Protein AF-A0A5C6NHL6-F1 (afdb_monomer)

Secondary structure (DSSP, 8-state):
-------------------------------------HHHHHHHHHHTTT-SS--STTT-S-HHHHHHHHHHHHH-EETTEESS-HHHHHHHHHHHHHHHHHHHT--

Organism: NCBI:txid433684

Mean predicted aligned error: 14.66 Å

pLDDT: mean 77.41, std 20.61, range [39.66, 96.5]

Structure (mmCIF, N/CA/C/O backbone):
data_AF-A0A5C6NHL6-F1
#
_entry.id   AF-A0A5C6NHL6-F1
#
loop_
_atom_site.group_PDB
_atom_site.id
_atom_site.type_symbol
_atom_site.label_atom_id
_atom_site.label_alt_id
_atom_site.label_comp_id
_atom_site.label_asym_id
_atom_site.label_entity_id
_atom_site.label_seq_id
_atom_site.pdbx_PDB_ins_code
_atom_site.Cartn_x
_atom_site.Cartn_y
_atom_site.Cartn_z
_atom_site.occupancy
_atom_site.B_iso_or_equiv
_atom_site.auth_seq_id
_atom_site.auth_comp_id
_atom_site.auth_asym_id
_atom_site.auth_atom_id
_atom_site.pdbx_PDB_model_num
ATOM 1 N N . MET A 1 1 ? -1.003 -40.494 -70.807 1.00 40.66 1 MET A N 1
ATOM 2 C CA . MET A 1 1 ? -2.039 -41.253 -70.075 1.00 40.66 1 MET A CA 1
ATOM 3 C C . MET A 1 1 ? -2.112 -40.619 -68.698 1.00 40.66 1 MET A C 1
ATOM 5 O O . MET A 1 1 ? -1.064 -40.493 -68.087 1.00 40.66 1 MET A O 1
ATOM 9 N N . HIS A 1 2 ? -3.167 -39.836 -68.451 1.00 44.72 2 HIS A N 1
ATOM 10 C CA . HIS A 1 2 ? -4.202 -40.148 -67.447 1.00 44.72 2 HIS A CA 1
ATOM 11 C C . HIS A 1 2 ? -3.578 -40.229 -66.033 1.00 44.72 2 HIS A C 1
ATOM 13 O O . HIS A 1 2 ? -2.683 -41.028 -65.809 1.00 44.72 2 HIS A O 1
ATOM 19 N N . SER A 1 3 ? -3.950 -39.414 -65.046 1.00 41.31 3 SER A N 1
ATOM 20 C CA . SER A 1 3 ? -5.329 -39.114 -64.660 1.00 41.31 3 SER A CA 1
ATOM 21 C C . SER A 1 3 ? -5.365 -37.965 -63.640 1.00 41.31 3 SER A C 1
ATOM 23 O O . SER A 1 3 ? -4.625 -37.999 -62.663 1.00 41.31 3 SER A O 1
ATOM 25 N N . THR A 1 4 ? -6.283 -37.011 -63.791 1.00 53.06 4 THR A N 1
ATOM 26 C CA . THR A 1 4 ? -7.154 -36.644 -62.659 1.00 53.06 4 THR A CA 1
ATOM 27 C C . THR A 1 4 ? -8.226 -37.732 -62.551 1.00 53.06 4 THR A C 1
ATOM 29 O O . THR A 1 4 ? -8.645 -38.278 -63.576 1.00 53.06 4 THR A O 1
ATOM 32 N N . PRO A 1 5 ? -8.581 -38.156 -61.332 1.00 57.50 5 PRO A N 1
ATOM 33 C CA . PRO A 1 5 ? -9.845 -37.715 -60.728 1.00 57.50 5 PRO A CA 1
ATOM 34 C C . PRO A 1 5 ? -9.646 -37.536 -59.197 1.00 57.50 5 PRO A C 1
ATOM 36 O O . PRO A 1 5 ? -8.551 -37.748 -58.696 1.00 57.50 5 PRO A O 1
ATOM 39 N N . MET A 1 6 ? -10.568 -37.115 -58.343 1.00 62.66 6 MET A N 1
ATOM 40 C CA . MET A 1 6 ? -12.009 -37.282 -58.302 1.00 62.66 6 MET A CA 1
ATOM 41 C C . MET A 1 6 ? -12.521 -36.357 -57.190 1.00 62.66 6 MET A C 1
ATOM 43 O O . MET A 1 6 ? -11.891 -36.251 -56.136 1.00 62.66 6 MET A O 1
ATOM 47 N N . ASP A 1 7 ? -13.655 -35.713 -57.426 1.00 55.81 7 ASP A N 1
ATOM 48 C CA . ASP A 1 7 ? -14.456 -35.024 -56.420 1.00 55.81 7 ASP A CA 1
ATOM 49 C C . ASP A 1 7 ? -14.802 -35.944 -55.241 1.00 55.81 7 ASP A C 1
ATOM 51 O O . ASP A 1 7 ? -14.917 -37.158 -55.409 1.00 55.81 7 ASP A O 1
ATOM 55 N N . THR A 1 8 ? -15.065 -35.375 -54.063 1.00 59.47 8 THR A N 1
ATOM 56 C CA . THR A 1 8 ? -16.346 -35.579 -53.356 1.00 59.47 8 THR A CA 1
ATOM 57 C C . THR A 1 8 ? -16.378 -34.799 -52.046 1.00 59.47 8 THR A C 1
ATOM 59 O O . THR A 1 8 ? -15.586 -34.999 -51.129 1.00 59.47 8 THR A O 1
ATOM 62 N N . HIS A 1 9 ? -17.361 -33.911 -51.955 1.00 51.97 9 HIS A N 1
ATOM 63 C CA . HIS A 1 9 ? -17.889 -33.419 -50.694 1.00 51.97 9 HIS A CA 1
ATOM 64 C C . HIS A 1 9 ? -18.585 -34.588 -49.978 1.00 51.97 9 HIS A C 1
ATOM 66 O O . HIS A 1 9 ? -19.411 -35.261 -50.593 1.00 51.97 9 HIS A O 1
ATOM 72 N N . SER A 1 10 ? -18.297 -34.817 -48.695 1.00 49.06 10 SER A N 1
ATOM 73 C CA . SER A 1 10 ? -19.188 -35.571 -47.799 1.00 49.06 10 SER A CA 1
ATOM 74 C C . SER A 1 10 ? -18.859 -35.226 -46.341 1.00 49.06 10 SER A C 1
ATOM 76 O O . SER A 1 10 ? -17.741 -35.434 -45.886 1.00 49.06 10 SER A O 1
ATOM 78 N N . THR A 1 11 ? -19.679 -34.399 -45.691 1.00 42.25 11 THR A N 1
ATOM 79 C CA . THR A 1 11 ? -20.801 -34.794 -44.812 1.00 42.25 11 THR A CA 1
ATOM 80 C C . THR A 1 11 ? -20.340 -35.303 -43.439 1.00 42.25 11 THR A C 1
ATOM 82 O O . THR A 1 11 ? -20.045 -36.474 -43.242 1.00 42.25 11 THR A O 1
ATOM 85 N N . GLN A 1 12 ? -20.284 -34.359 -42.494 1.00 49.94 12 GLN A N 1
ATOM 86 C CA . GLN A 1 12 ? -20.922 -34.390 -41.170 1.00 49.94 12 GLN A CA 1
ATOM 87 C C . GLN A 1 12 ? -21.352 -35.764 -40.608 1.00 49.94 12 GLN A C 1
ATOM 89 O O . GLN A 1 12 ? -22.299 -36.351 -41.114 1.00 49.94 12 GLN A O 1
ATOM 94 N N . SER A 1 13 ? -20.781 -36.182 -39.471 1.00 46.81 13 SER A N 1
ATOM 95 C CA . SER A 1 13 ? -21.507 -36.851 -38.367 1.00 46.81 13 SER A CA 1
ATOM 96 C C . SER A 1 13 ? -20.552 -37.049 -37.181 1.00 46.81 13 SER A C 1
ATOM 98 O O . SER A 1 13 ? -19.495 -37.649 -37.332 1.00 46.81 13 SER A O 1
ATOM 100 N N . SER A 1 14 ? -20.786 -36.370 -36.055 1.00 47.00 14 SER A N 1
ATOM 101 C CA . SER A 1 14 ? -21.253 -36.981 -34.799 1.00 47.00 14 SER A CA 1
ATOM 102 C C . SER A 1 14 ? -20.514 -38.258 -34.390 1.00 47.00 14 SER A C 1
ATOM 104 O O . SER A 1 14 ? -20.687 -39.290 -35.023 1.00 47.00 14 SER A O 1
ATOM 106 N N . LEU A 1 15 ? -19.841 -38.241 -33.239 1.00 53.22 15 LEU A N 1
ATOM 107 C CA . LEU A 1 15 ? -20.348 -38.924 -32.044 1.00 53.22 15 LEU A CA 1
ATOM 108 C C . LEU A 1 15 ? -19.350 -38.835 -30.889 1.00 53.22 15 LEU A C 1
ATOM 110 O O . LEU A 1 15 ? -18.159 -39.102 -31.012 1.00 53.22 15 LEU A O 1
ATOM 114 N N . VAL A 1 16 ? -19.929 -38.462 -29.755 1.00 50.69 16 VAL A N 1
ATOM 115 C CA . VAL A 1 16 ? -19.492 -38.754 -28.396 1.00 50.69 16 VAL A CA 1
ATOM 116 C C . VAL A 1 16 ? -18.916 -40.173 -28.267 1.00 50.69 16 VAL A C 1
ATOM 118 O O . VAL A 1 16 ? -19.527 -41.144 -28.709 1.00 50.69 16 VAL A O 1
ATOM 121 N N . GLY A 1 17 ? -17.778 -40.264 -27.583 1.00 42.97 17 GLY A N 1
ATOM 122 C CA . GLY A 1 17 ? -17.260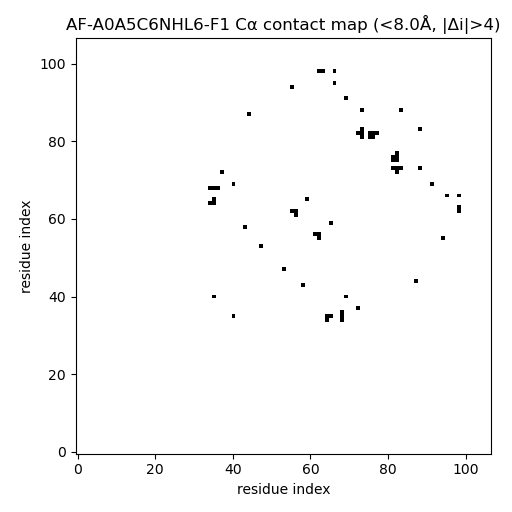 -41.453 -26.902 1.00 42.97 17 GLY A CA 1
ATOM 123 C C . GLY A 1 17 ? -16.504 -40.954 -25.662 1.00 42.97 17 GLY A C 1
ATOM 124 O O . GLY A 1 17 ? -15.426 -40.394 -25.814 1.00 42.97 17 GLY A O 1
ATOM 125 N N . THR A 1 18 ? -17.156 -40.766 -24.507 1.00 46.81 18 THR A N 1
ATOM 126 C CA . THR A 1 18 ? -17.330 -41.756 -23.413 1.00 46.81 18 THR A CA 1
ATOM 127 C C . THR A 1 18 ? -15.949 -42.209 -22.896 1.00 46.81 18 THR A C 1
ATOM 129 O O . THR A 1 18 ? -15.253 -42.913 -23.614 1.00 46.81 18 THR A O 1
ATOM 132 N N . GLN A 1 19 ? -15.460 -41.608 -21.790 1.00 44.62 19 GLN A N 1
ATOM 133 C CA . GLN A 1 19 ? -15.356 -42.228 -20.437 1.00 44.62 19 GLN A CA 1
ATOM 134 C C . GLN A 1 19 ? -14.244 -43.313 -20.390 1.00 44.62 19 GLN A C 1
ATOM 136 O O . GLN A 1 19 ? -14.183 -44.147 -21.274 1.00 44.62 19 GLN A O 1
ATOM 141 N N . GLU A 1 20 ? -13.292 -43.413 -19.461 1.00 44.03 20 GLU A N 1
ATOM 142 C CA . GLU A 1 20 ? -13.138 -42.977 -18.073 1.00 44.03 20 GLU A CA 1
ATOM 143 C C . GLU A 1 20 ? -11.639 -43.000 -17.714 1.00 44.03 20 GLU A C 1
ATOM 145 O O . GLU A 1 20 ? -10.902 -43.854 -18.201 1.00 44.03 20 GLU A O 1
ATOM 150 N N . ALA A 1 21 ? -11.203 -42.140 -16.796 1.00 39.66 21 ALA A N 1
ATOM 151 C CA . ALA A 1 21 ? -10.175 -42.505 -15.821 1.00 39.66 21 ALA A CA 1
ATOM 152 C C . ALA A 1 21 ? -10.297 -41.563 -14.624 1.00 39.66 21 ALA A C 1
ATOM 154 O O . ALA A 1 21 ? -9.768 -40.455 -14.595 1.00 39.66 21 ALA A O 1
ATOM 155 N N . SER A 1 22 ? -11.067 -42.041 -13.652 1.00 53.97 22 SER A N 1
ATOM 156 C CA . SER A 1 22 ? -11.109 -41.573 -12.277 1.00 53.97 22 SER A CA 1
ATOM 157 C C . SER A 1 22 ? -9.695 -41.434 -11.712 1.00 53.97 22 SER A C 1
ATOM 159 O O . SER A 1 22 ? -9.019 -42.430 -11.459 1.00 53.97 22 SER A O 1
ATOM 161 N N . VAL A 1 23 ? -9.295 -40.202 -11.416 1.00 47.31 23 VAL A N 1
ATOM 162 C CA . VAL A 1 23 ? -8.407 -39.939 -10.287 1.00 47.31 23 VAL A CA 1
ATOM 163 C C . VAL A 1 23 ? -9.182 -39.001 -9.381 1.00 47.31 23 VAL A C 1
ATOM 165 O O . VAL A 1 23 ? -9.363 -37.827 -9.692 1.00 47.31 23 VAL A O 1
ATOM 168 N N . HIS A 1 24 ? -9.697 -39.573 -8.293 1.00 54.22 24 HIS A N 1
ATOM 169 C CA . HIS A 1 24 ? -10.085 -38.856 -7.085 1.00 54.22 24 HIS A CA 1
ATOM 170 C C . HIS A 1 24 ? -8.872 -38.033 -6.631 1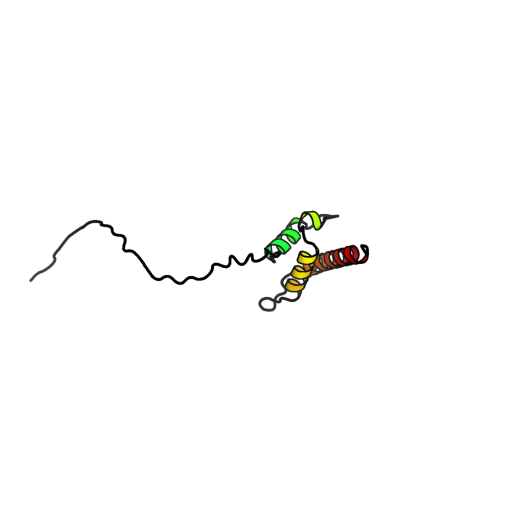.00 54.22 24 HIS A C 1
ATOM 172 O O . HIS A 1 24 ? -8.028 -38.495 -5.868 1.00 54.22 24 HIS A O 1
ATOM 178 N N . GLY A 1 25 ? -8.734 -36.829 -7.171 1.00 44.72 25 GLY A N 1
ATOM 179 C CA . GLY A 1 25 ? -8.139 -35.750 -6.420 1.00 44.72 25 GLY A CA 1
ATOM 180 C C . GLY A 1 25 ? -9.279 -35.198 -5.600 1.00 44.72 25 GLY A C 1
ATOM 181 O O . GLY A 1 25 ? -10.195 -34.617 -6.177 1.00 44.72 25 GLY A O 1
ATOM 182 N N . ASP A 1 26 ? -9.262 -35.432 -4.291 1.00 46.78 26 ASP A N 1
ATOM 183 C CA . ASP A 1 26 ? -9.917 -34.536 -3.355 1.00 46.78 26 ASP A CA 1
ATOM 184 C C . ASP A 1 26 ? -9.586 -33.110 -3.809 1.00 46.78 26 ASP A C 1
ATOM 186 O O . ASP A 1 26 ? -8.474 -32.617 -3.596 1.00 46.78 26 ASP A O 1
ATOM 190 N N . ASP A 1 27 ? -10.540 -32.455 -4.475 1.00 51.59 27 ASP A N 1
ATOM 191 C CA . ASP A 1 27 ? -10.591 -31.006 -4.548 1.00 51.59 27 ASP A CA 1
ATOM 192 C C . ASP A 1 27 ? -10.909 -30.581 -3.118 1.00 51.59 27 ASP A C 1
ATOM 194 O O . ASP A 1 27 ? -12.029 -30.226 -2.747 1.00 51.59 27 ASP A O 1
ATOM 198 N N . VAL A 1 28 ? -9.885 -30.671 -2.265 1.00 53.34 28 VAL A N 1
ATOM 199 C CA . VAL A 1 28 ? -9.727 -29.716 -1.197 1.00 53.34 28 VAL A CA 1
ATOM 200 C C . VAL A 1 28 ? -9.742 -28.407 -1.955 1.00 53.34 28 VAL A C 1
ATOM 202 O O . VAL A 1 28 ? -8.727 -27.980 -2.507 1.00 53.34 28 VAL A O 1
ATOM 205 N N . LYS A 1 29 ? -10.928 -27.801 -2.024 1.00 49.72 29 LYS A N 1
ATOM 206 C CA . LYS A 1 29 ? -11.107 -26.378 -2.201 1.00 49.72 29 LYS A CA 1
ATOM 207 C C . LYS A 1 29 ? -10.283 -25.779 -1.077 1.00 49.72 29 LYS A C 1
ATOM 209 O O . LYS A 1 29 ? -10.782 -25.546 0.022 1.00 49.72 29 LYS A O 1
ATOM 214 N N . VAL A 1 30 ? -8.979 -25.651 -1.323 1.00 44.47 30 VAL A N 1
ATOM 215 C CA . VAL A 1 30 ? -8.068 -24.898 -0.493 1.00 44.47 30 VAL A CA 1
ATOM 216 C C . VAL A 1 30 ? -8.696 -23.539 -0.595 1.00 44.47 30 VAL A C 1
ATOM 218 O O . VAL A 1 30 ? -8.627 -22.871 -1.628 1.00 44.47 30 VAL A O 1
ATOM 221 N N . GLU A 1 31 ? -9.434 -23.186 0.445 1.00 45.72 31 GLU A N 1
ATOM 222 C CA . GLU A 1 31 ? -9.820 -21.829 0.699 1.00 45.72 31 GLU A CA 1
ATOM 223 C C . GLU A 1 31 ? -8.478 -21.132 0.906 1.00 45.72 31 GLU A C 1
ATOM 225 O O . GLU A 1 31 ? -7.947 -21.040 2.011 1.00 45.72 31 GLU A O 1
ATOM 230 N N . VAL A 1 32 ? -7.840 -20.769 -0.215 1.00 49.97 32 VAL A N 1
ATOM 231 C CA . VAL A 1 32 ? -6.722 -19.850 -0.261 1.00 49.97 32 VAL A CA 1
ATOM 232 C C . VAL A 1 32 ? -7.363 -18.626 0.319 1.00 49.97 32 VAL A C 1
ATOM 234 O O . VAL A 1 32 ? -8.084 -17.922 -0.388 1.00 49.97 32 VAL A O 1
ATOM 237 N N . ARG A 1 33 ? -7.225 -18.460 1.637 1.00 47.97 33 ARG A N 1
ATOM 238 C CA . ARG A 1 33 ? -7.758 -17.312 2.341 1.00 47.97 33 ARG A CA 1
ATOM 239 C C . ARG A 1 33 ? -7.346 -16.125 1.474 1.00 47.97 33 ARG A C 1
ATOM 241 O O . ARG A 1 33 ? -6.135 -15.989 1.289 1.00 47.97 33 ARG A O 1
ATOM 248 N N . PRO A 1 34 ? -8.271 -15.368 0.847 1.00 61.56 34 PRO A N 1
ATOM 249 C CA . PRO A 1 34 ? -7.879 -14.422 -0.187 1.00 61.56 34 PRO A CA 1
ATOM 250 C C . PRO A 1 34 ? -7.035 -13.329 0.463 1.00 61.56 34 PRO A C 1
ATOM 252 O O . PRO A 1 34 ? -7.551 -12.366 1.025 1.00 61.56 34 PRO A O 1
ATOM 255 N N . GLY A 1 35 ? -5.720 -13.533 0.476 1.00 71.06 35 GLY A N 1
ATOM 256 C CA . GLY A 1 35 ? -4.766 -12.584 1.004 1.00 71.06 35 GLY A CA 1
ATOM 257 C C . GLY A 1 35 ? -4.842 -11.324 0.164 1.00 71.06 35 GLY A C 1
ATOM 258 O O . GLY A 1 35 ? -5.202 -11.362 -1.018 1.00 71.06 35 GLY A O 1
ATOM 259 N N . TYR A 1 36 ? -4.514 -10.179 0.752 1.00 89.12 36 TYR A N 1
ATOM 260 C CA . TYR A 1 36 ? -4.421 -8.967 -0.046 1.00 89.12 36 TYR A CA 1
ATOM 261 C C . TYR A 1 36 ? -3.283 -9.121 -1.047 1.00 89.12 36 TYR A C 1
ATOM 263 O O . TYR A 1 36 ? -2.107 -9.110 -0.687 1.00 89.12 36 TYR A O 1
ATOM 271 N N . CYS A 1 37 ? -3.640 -9.280 -2.318 1.00 91.81 37 CYS A N 1
ATOM 272 C CA . CYS A 1 37 ? -2.667 -9.400 -3.387 1.00 91.81 37 CYS A CA 1
ATOM 273 C C . CYS A 1 37 ? -1.956 -8.060 -3.634 1.00 91.81 37 CYS A C 1
ATOM 275 O O . CYS A 1 37 ? -2.484 -6.976 -3.356 1.00 91.81 37 CYS A O 1
ATOM 277 N N . LEU A 1 38 ? -0.753 -8.138 -4.210 1.00 92.69 38 LEU A N 1
ATOM 278 C CA . LEU A 1 38 ? 0.062 -6.966 -4.531 1.00 92.69 38 LEU A CA 1
ATOM 279 C C . LEU A 1 38 ? -0.704 -5.956 -5.397 1.00 92.69 38 LEU A C 1
ATOM 281 O O . LEU A 1 38 ? -0.620 -4.751 -5.167 1.00 92.69 38 LEU A O 1
ATOM 285 N N . GLU A 1 39 ? -1.481 -6.439 -6.366 1.00 93.50 39 GLU A N 1
ATOM 286 C CA . GLU A 1 39 ? -2.274 -5.593 -7.259 1.00 93.50 39 GLU A CA 1
ATOM 287 C C . GLU A 1 39 ? -3.322 -4.772 -6.512 1.00 93.50 39 GLU A C 1
ATOM 289 O O . GLU A 1 39 ? -3.459 -3.579 -6.786 1.00 93.50 39 G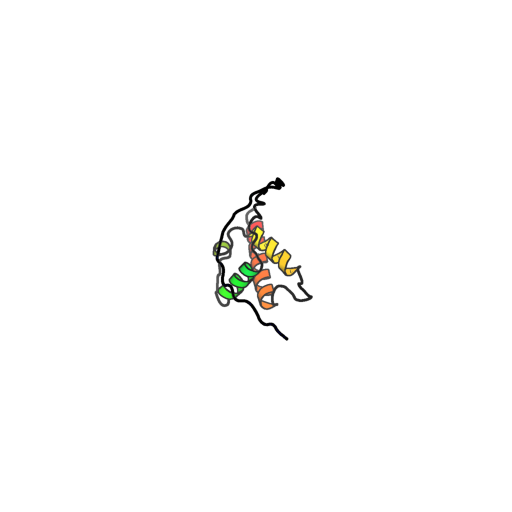LU A O 1
ATOM 294 N N . ARG A 1 40 ? -4.006 -5.362 -5.523 1.00 94.75 40 ARG A N 1
ATOM 295 C CA . ARG A 1 40 ? -4.979 -4.647 -4.686 1.00 94.75 40 ARG A CA 1
ATOM 296 C C . ARG A 1 40 ? -4.305 -3.549 -3.870 1.00 94.75 40 ARG A C 1
ATOM 298 O O . ARG A 1 40 ? -4.820 -2.435 -3.801 1.00 94.75 40 ARG A O 1
ATOM 305 N N . ILE A 1 41 ? -3.125 -3.823 -3.313 1.00 95.62 41 ILE A N 1
ATOM 306 C CA . ILE A 1 41 ? -2.345 -2.828 -2.563 1.00 95.62 41 ILE A CA 1
ATOM 307 C C . ILE A 1 41 ? -1.869 -1.701 -3.495 1.00 95.62 41 ILE A C 1
ATOM 309 O O . ILE A 1 41 ? -2.021 -0.524 -3.169 1.00 95.62 41 ILE A O 1
ATOM 313 N N . LYS A 1 42 ? -1.369 -2.026 -4.694 1.00 95.81 42 LYS A N 1
ATOM 314 C CA . LYS A 1 42 ? -0.993 -1.022 -5.707 1.00 95.81 42 LYS A CA 1
ATOM 315 C C . LYS A 1 42 ? -2.189 -0.202 -6.180 1.00 95.81 42 LYS A C 1
ATOM 317 O O . LYS A 1 42 ? -2.082 1.007 -6.372 1.00 95.81 42 LYS A O 1
ATOM 322 N N . PHE A 1 43 ? -3.340 -0.834 -6.383 1.00 96.00 43 PHE A N 1
ATOM 323 C CA . PHE A 1 43 ? -4.574 -0.141 -6.735 1.00 96.00 43 PHE A CA 1
ATOM 324 C C . PHE A 1 43 ? -4.994 0.843 -5.640 1.00 96.00 43 PHE A C 1
ATOM 326 O O . PHE A 1 43 ? -5.255 2.007 -5.943 1.00 96.00 43 PHE A O 1
ATOM 333 N N . PHE A 1 44 ? -4.963 0.423 -4.375 1.00 96.50 44 PHE A N 1
ATOM 334 C CA . PHE A 1 44 ? -5.211 1.302 -3.236 1.00 96.50 44 PHE A CA 1
ATOM 335 C C . PHE A 1 44 ? -4.254 2.503 -3.221 1.00 96.50 44 PHE A C 1
ATOM 337 O O . PHE A 1 44 ? -4.702 3.645 -3.126 1.00 96.50 44 PHE A O 1
ATOM 344 N N . LEU A 1 45 ? -2.945 2.281 -3.383 1.00 96.25 45 LEU A N 1
ATOM 345 C CA . LEU A 1 45 ? -1.950 3.358 -3.380 1.00 96.25 45 LEU A CA 1
ATOM 346 C C . LEU A 1 45 ? -2.164 4.363 -4.518 1.00 96.25 45 LEU A C 1
ATOM 348 O O . LEU A 1 45 ? -1.986 5.565 -4.302 1.00 96.25 45 LEU A O 1
ATOM 352 N N . ARG A 1 46 ? -2.563 3.892 -5.704 1.00 96.44 46 ARG A N 1
ATOM 353 C CA . ARG A 1 46 ? -2.901 4.749 -6.850 1.00 96.44 46 ARG A CA 1
ATOM 354 C C . ARG A 1 46 ? -4.169 5.559 -6.592 1.00 96.44 46 ARG A C 1
ATOM 356 O O . ARG A 1 46 ? -4.147 6.772 -6.773 1.00 96.44 46 ARG A O 1
ATOM 363 N N . THR A 1 47 ? -5.228 4.905 -6.125 1.00 96.25 47 THR A N 1
ATOM 364 C CA . THR A 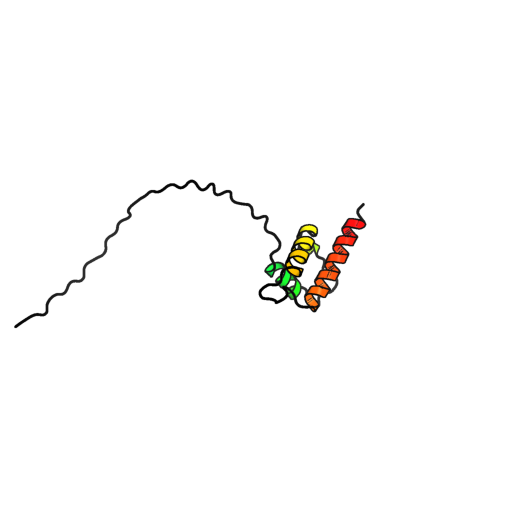1 47 ? -6.553 5.517 -5.918 1.00 96.25 47 THR A CA 1
ATOM 365 C C . THR A 1 47 ? -6.535 6.565 -4.810 1.00 96.25 47 THR A C 1
ATOM 367 O O . THR A 1 47 ? -7.144 7.620 -4.931 1.00 96.25 47 THR A O 1
ATOM 370 N N . THR A 1 48 ? -5.766 6.320 -3.752 1.00 95.81 48 THR A N 1
ATOM 371 C CA . THR A 1 48 ? -5.678 7.217 -2.589 1.00 95.81 48 THR A CA 1
ATOM 372 C C . THR A 1 48 ? -4.578 8.269 -2.711 1.00 95.81 48 THR A C 1
ATOM 374 O O . THR A 1 48 ? -4.225 8.957 -1.748 1.00 95.81 48 THR A O 1
ATOM 377 N N . LYS A 1 49 ? -3.960 8.391 -3.889 1.00 94.06 49 LYS A N 1
ATOM 378 C CA . LYS A 1 49 ? -2.888 9.357 -4.118 1.00 94.06 49 LYS A CA 1
ATOM 379 C C . LYS A 1 49 ? -3.439 10.780 -3.995 1.00 94.06 49 LYS A C 1
ATOM 381 O O . LYS A 1 49 ? -4.374 11.157 -4.686 1.00 94.06 49 LYS A O 1
ATOM 386 N N . GLY A 1 50 ? -2.821 11.583 -3.130 1.00 91.81 50 GLY A N 1
ATOM 387 C CA . GLY A 1 50 ? -3.229 12.973 -2.896 1.00 91.81 50 GLY A CA 1
ATOM 388 C C . GLY A 1 50 ? -4.419 13.138 -1.947 1.00 91.81 50 GLY A C 1
ATOM 389 O O . GLY A 1 50 ? -4.716 14.263 -1.555 1.00 91.81 50 GLY A O 1
ATOM 390 N N . GLN A 1 51 ? -5.054 12.045 -1.517 1.00 92.94 51 GLN A N 1
ATOM 391 C CA . GLN A 1 51 ? -6.094 12.097 -0.496 1.00 92.94 51 GLN A CA 1
ATOM 392 C C . GLN A 1 51 ? -5.475 12.262 0.895 1.00 92.94 51 GLN A C 1
ATOM 394 O O . GLN A 1 51 ? -4.438 11.673 1.219 1.00 92.94 51 GLN A O 1
ATOM 399 N N . ARG A 1 52 ? -6.117 13.086 1.725 1.00 87.94 52 ARG A N 1
ATOM 400 C CA . ARG A 1 52 ? -5.768 13.262 3.139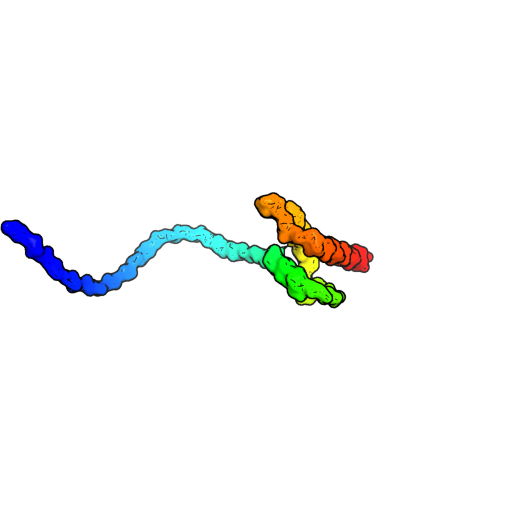 1.00 87.94 52 ARG A CA 1
ATOM 401 C C . ARG A 1 52 ? -6.693 12.406 3.997 1.00 87.94 52 ARG A C 1
ATOM 403 O O . ARG A 1 52 ? -7.821 12.148 3.601 1.00 87.94 52 ARG A O 1
ATOM 410 N N . SER A 1 53 ? -6.202 11.991 5.164 1.00 86.56 53 SER A N 1
ATOM 411 C CA . SER A 1 53 ? -6.996 11.280 6.180 1.00 86.56 53 SER A CA 1
ATOM 412 C C . SER A 1 53 ? -7.687 10.000 5.689 1.00 86.56 53 SER A C 1
ATOM 414 O O . SER A 1 53 ? -8.769 9.667 6.152 1.00 86.56 53 SER A O 1
ATOM 416 N N . VAL A 1 54 ? -7.048 9.273 4.770 1.00 91.06 54 VAL A N 1
ATOM 417 C CA . VAL A 1 54 ? -7.504 7.950 4.323 1.00 91.06 54 VAL A CA 1
ATOM 418 C C . VAL A 1 54 ? -7.540 7.002 5.521 1.00 91.06 54 VAL A C 1
ATOM 420 O O . VAL A 1 54 ? -6.501 6.791 6.157 1.00 91.06 54 VAL A O 1
ATOM 423 N N . GLN A 1 55 ? -8.717 6.447 5.806 1.00 91.25 55 GLN A N 1
ATOM 424 C CA . GLN A 1 55 ? -8.893 5.379 6.787 1.00 91.25 55 GLN A CA 1
ATOM 425 C C . GLN A 1 55 ? -8.574 4.052 6.113 1.00 91.25 55 GLN A C 1
ATOM 427 O O . GLN A 1 55 ? -9.055 3.770 5.019 1.00 91.25 55 GLN A O 1
ATOM 432 N N . LEU A 1 56 ? -7.699 3.260 6.720 1.00 92.00 56 LEU A N 1
ATOM 433 C CA . LEU A 1 56 ? -7.218 2.030 6.098 1.00 92.00 56 LEU A CA 1
ATOM 434 C C . LEU A 1 56 ? -8.267 0.915 6.199 1.00 92.00 56 LEU A C 1
ATOM 436 O O . LEU A 1 56 ? -8.396 0.096 5.290 1.00 92.00 56 LEU A O 1
ATOM 440 N N . GLU A 1 57 ? -9.036 0.963 7.279 1.00 92.62 57 GLU A N 1
ATOM 441 C CA . GLU A 1 57 ? -10.148 0.103 7.659 1.00 92.62 57 GLU A CA 1
ATOM 442 C C . GLU A 1 57 ? -11.261 0.105 6.595 1.00 92.62 57 GLU A C 1
ATOM 444 O O . GLU A 1 57 ? -11.855 -0.935 6.320 1.00 92.62 57 GLU A O 1
ATOM 449 N N . ASP A 1 58 ? -11.462 1.238 5.909 1.00 92.75 58 ASP A N 1
ATOM 450 C CA . ASP A 1 58 ? -12.442 1.383 4.821 1.00 92.75 58 ASP A CA 1
ATOM 451 C C . ASP A 1 58 ? -12.049 0.588 3.554 1.00 92.75 58 ASP A C 1
ATOM 453 O O . ASP A 1 58 ? -12.884 0.312 2.691 1.00 92.75 58 ASP A O 1
ATOM 457 N N . HIS A 1 59 ? -10.772 0.208 3.411 1.00 93.25 59 HIS A N 1
ATOM 458 C CA . HIS A 1 59 ? -10.241 -0.490 2.229 1.00 93.25 59 HIS A CA 1
ATOM 459 C C . HIS A 1 59 ? -9.788 -1.929 2.516 1.00 93.25 59 HIS A C 1
ATOM 461 O O . HIS A 1 59 ? -9.808 -2.792 1.620 1.00 93.25 59 HIS A O 1
ATOM 467 N N . PHE A 1 60 ? -9.358 -2.180 3.751 1.00 93.06 60 PHE A N 1
ATOM 468 C CA . PHE A 1 60 ? -8.827 -3.446 4.230 1.00 93.06 60 PHE A CA 1
ATOM 469 C C . PHE A 1 60 ? -9.457 -3.753 5.591 1.00 93.06 60 PHE A C 1
ATOM 471 O O . PHE A 1 60 ? -9.138 -3.108 6.583 1.00 93.06 60 PHE A O 1
ATOM 478 N N . SER A 1 61 ? -10.329 -4.761 5.636 1.00 91.69 61 SER A N 1
ATOM 479 C CA . SER A 1 61 ? -11.033 -5.173 6.856 1.00 91.69 61 SER A CA 1
ATOM 480 C C . SER A 1 61 ? -10.095 -5.765 7.912 1.00 91.69 61 SER A C 1
ATOM 482 O O . SER A 1 61 ? -10.254 -5.514 9.099 1.00 91.69 61 SER A O 1
ATOM 484 N N . ASP A 1 62 ? -9.102 -6.543 7.481 1.00 93.31 62 ASP A N 1
ATOM 485 C CA . ASP A 1 62 ? -8.068 -7.117 8.351 1.00 93.31 62 ASP A CA 1
ATOM 486 C C . ASP A 1 62 ? -6.746 -6.327 8.263 1.00 93.31 62 ASP A C 1
ATOM 488 O O . ASP A 1 62 ? -5.949 -6.509 7.338 1.00 93.31 62 ASP A O 1
ATOM 492 N N . LEU A 1 63 ? -6.503 -5.431 9.224 1.00 93.38 63 LEU A N 1
ATOM 493 C CA . LEU A 1 63 ? -5.292 -4.601 9.245 1.00 93.38 63 LEU A CA 1
ATOM 494 C C . LEU A 1 63 ? -4.016 -5.397 9.534 1.00 93.38 63 LEU A C 1
ATOM 496 O O . LEU A 1 63 ? -2.945 -5.030 9.043 1.00 93.38 63 LEU A O 1
ATOM 500 N N . GLN A 1 64 ? -4.114 -6.482 10.304 1.00 92.75 64 GLN A N 1
ATOM 501 C CA . GLN A 1 64 ? -2.971 -7.338 10.608 1.00 92.75 64 GLN A CA 1
ATOM 502 C C . GLN A 1 64 ? -2.542 -8.097 9.350 1.00 92.75 64 GLN A C 1
ATOM 504 O O . GLN A 1 64 ? -1.371 -8.065 8.970 1.00 92.75 64 GLN A O 1
ATOM 509 N N . LEU A 1 65 ? -3.505 -8.658 8.615 1.00 93.19 65 LEU A N 1
ATOM 510 C CA . LEU A 1 65 ? -3.245 -9.292 7.328 1.00 93.19 65 LEU A CA 1
ATOM 511 C C . LEU A 1 65 ? -2.649 -8.316 6.313 1.00 93.19 65 LEU A C 1
ATOM 513 O O . LEU A 1 65 ? -1.741 -8.690 5.568 1.00 93.19 65 LEU A O 1
ATOM 517 N N . PHE A 1 66 ? -3.148 -7.076 6.262 1.00 94.94 66 PHE A N 1
ATOM 518 C CA . PHE A 1 66 ? -2.561 -6.028 5.426 1.00 94.94 66 PHE A CA 1
ATOM 519 C C . PHE A 1 66 ? -1.108 -5.762 5.817 1.00 94.94 66 PHE A C 1
ATOM 521 O O . PHE A 1 66 ? -0.233 -5.746 4.950 1.00 94.94 66 PHE A O 1
ATOM 528 N N . HIS A 1 67 ? -0.844 -5.591 7.112 1.00 95.00 67 HIS A N 1
ATOM 529 C CA . HIS A 1 67 ? 0.495 -5.342 7.624 1.00 95.00 67 HIS A CA 1
ATOM 530 C C . HIS A 1 67 ? 1.477 -6.452 7.213 1.00 95.00 67 HIS A C 1
ATOM 532 O O . HIS A 1 67 ? 2.566 -6.157 6.704 1.00 95.00 67 HIS A O 1
ATOM 538 N N . ASP A 1 68 ? 1.074 -7.712 7.355 1.00 93.75 68 ASP A N 1
ATOM 539 C CA . ASP A 1 68 ? 1.922 -8.866 7.058 1.00 93.75 68 ASP A CA 1
ATOM 540 C C . ASP A 1 68 ? 2.190 -9.016 5.557 1.00 93.75 68 ASP A C 1
ATOM 542 O O . ASP A 1 68 ? 3.341 -9.190 5.145 1.00 93.75 68 ASP A O 1
ATOM 546 N N . HIS A 1 69 ? 1.166 -8.840 4.717 1.00 94.12 69 HIS A N 1
ATOM 547 C CA . HIS A 1 69 ? 1.325 -8.878 3.261 1.00 94.12 69 HIS A CA 1
ATOM 548 C C . HIS A 1 69 ? 2.207 -7.743 2.748 1.00 94.12 69 HIS A C 1
ATOM 550 O O . HIS A 1 69 ? 3.086 -7.974 1.919 1.00 94.12 69 HIS A O 1
ATOM 556 N N . VAL A 1 70 ? 2.023 -6.518 3.247 1.00 94.88 70 VAL A N 1
ATOM 557 C CA . VAL A 1 70 ? 2.876 -5.387 2.864 1.00 94.88 70 VAL A CA 1
ATOM 558 C C . VAL A 1 70 ? 4.327 -5.671 3.234 1.00 94.88 70 VAL A C 1
ATOM 560 O O . VAL A 1 70 ? 5.205 -5.499 2.392 1.00 94.88 70 VAL A O 1
ATOM 563 N N . LYS A 1 71 ? 4.596 -6.164 4.449 1.00 94.50 71 LYS A N 1
ATOM 564 C CA . LYS A 1 71 ? 5.953 -6.563 4.847 1.00 94.50 71 LYS A CA 1
ATOM 565 C C . LYS A 1 71 ? 6.530 -7.641 3.938 1.00 94.50 71 LYS A C 1
ATOM 567 O O . LYS A 1 71 ? 7.687 -7.527 3.541 1.00 94.50 71 LYS A O 1
ATOM 572 N N . MET A 1 72 ? 5.743 -8.659 3.599 1.00 93.81 72 MET A N 1
ATOM 573 C CA . MET A 1 72 ? 6.156 -9.709 2.670 1.00 93.81 72 MET A CA 1
ATOM 574 C C . MET A 1 72 ? 6.531 -9.119 1.304 1.00 93.81 72 MET A C 1
ATOM 576 O O . MET A 1 72 ? 7.632 -9.368 0.821 1.00 93.81 72 MET A O 1
ATOM 580 N N . PHE A 1 73 ? 5.678 -8.277 0.713 1.00 93.69 73 PHE A N 1
ATOM 581 C CA . PHE A 1 73 ? 5.940 -7.659 -0.590 1.00 93.69 73 PHE A CA 1
ATOM 582 C C . PHE A 1 73 ? 7.120 -6.685 -0.574 1.00 93.69 73 PHE A C 1
ATOM 584 O O . PHE A 1 73 ? 7.833 -6.595 -1.562 1.00 93.69 73 PHE A O 1
ATOM 591 N N . MET A 1 74 ? 7.366 -5.982 0.533 1.00 92.06 74 MET A N 1
ATOM 592 C CA . MET A 1 74 ? 8.536 -5.103 0.662 1.00 92.06 74 MET A CA 1
ATOM 593 C C . MET A 1 74 ? 9.856 -5.870 0.762 1.00 92.06 74 MET A C 1
ATOM 595 O O . MET A 1 74 ? 10.899 -5.317 0.434 1.00 92.06 74 MET A O 1
ATOM 599 N N . ARG A 1 75 ? 9.824 -7.120 1.236 1.00 90.12 75 ARG A N 1
ATOM 600 C CA . ARG A 1 75 ? 10.995 -8.011 1.272 1.00 90.12 75 ARG A CA 1
ATOM 601 C C . ARG A 1 75 ? 11.165 -8.800 -0.024 1.00 90.12 75 ARG A C 1
ATOM 603 O O . ARG A 1 75 ? 12.227 -9.369 -0.245 1.00 90.12 75 ARG A O 1
ATOM 610 N N . MET A 1 76 ? 10.116 -8.876 -0.841 1.00 84.50 76 MET A N 1
ATOM 611 C CA . MET A 1 76 ? 10.123 -9.608 -2.096 1.00 84.50 76 MET A CA 1
ATOM 612 C C . MET A 1 76 ? 10.641 -8.702 -3.214 1.00 84.50 76 MET A C 1
ATOM 614 O O . MET A 1 76 ? 9.940 -7.802 -3.672 1.00 84.50 76 MET A O 1
ATOM 618 N N . GLU A 1 77 ? 11.853 -8.971 -3.683 1.00 80.44 77 GLU A N 1
ATOM 619 C CA . GLU A 1 77 ? 12.352 -8.413 -4.938 1.00 80.44 77 GLU A CA 1
ATOM 620 C C . GLU A 1 77 ? 12.001 -9.368 -6.076 1.00 80.44 77 GLU A C 1
ATOM 622 O O . GLU A 1 77 ? 12.253 -10.575 -6.012 1.00 80.44 77 GLU A O 1
ATOM 627 N N . ARG A 1 78 ? 11.372 -8.839 -7.126 1.00 75.00 78 ARG A N 1
ATOM 628 C CA . ARG A 1 78 ? 11.063 -9.602 -8.337 1.00 75.00 78 ARG A CA 1
ATOM 629 C C . ARG A 1 78 ? 11.993 -9.109 -9.427 1.00 75.00 78 ARG A C 1
ATOM 631 O O . ARG A 1 78 ? 11.890 -7.962 -9.836 1.00 75.00 78 ARG A O 1
ATOM 638 N N . TYR A 1 79 ? 12.882 -9.983 -9.894 1.00 80.88 79 TYR A N 1
ATOM 639 C CA . TYR A 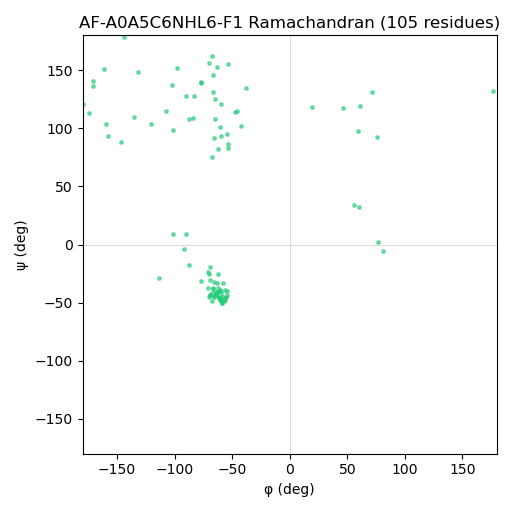1 79 ? 13.862 -9.657 -10.939 1.00 80.88 79 TYR A CA 1
ATOM 640 C C . TYR A 1 79 ? 14.823 -8.518 -10.553 1.00 80.88 79 TYR A C 1
ATOM 642 O O . TYR A 1 79 ? 15.239 -7.747 -11.408 1.00 80.88 79 TYR A O 1
ATOM 650 N N . GLY A 1 80 ? 15.159 -8.410 -9.262 1.00 84.00 80 GLY A N 1
ATOM 651 C CA . GLY A 1 80 ? 16.011 -7.337 -8.733 1.00 84.00 80 GLY A CA 1
ATOM 652 C C . GLY A 1 80 ? 15.306 -5.988 -8.580 1.00 84.00 80 GLY A C 1
ATOM 653 O O . GLY A 1 80 ? 15.932 -5.027 -8.152 1.00 84.00 80 GLY A O 1
ATOM 654 N N . GLU A 1 81 ? 14.010 -5.914 -8.894 1.00 87.94 81 GLU A N 1
ATOM 655 C CA . GLU A 1 81 ? 13.215 -4.701 -8.739 1.00 87.94 81 GLU A CA 1
ATOM 656 C C . GLU A 1 81 ? 12.341 -4.782 -7.476 1.00 87.94 81 GLU A C 1
ATOM 658 O O . GLU A 1 81 ? 11.704 -5.818 -7.210 1.00 87.94 81 GLU A O 1
ATOM 663 N N . PRO A 1 82 ? 12.259 -3.692 -6.693 1.00 91.69 82 PRO A N 1
ATOM 664 C CA . PRO A 1 82 ? 11.378 -3.629 -5.541 1.00 91.69 82 PRO A CA 1
ATOM 665 C C . PRO A 1 82 ? 9.910 -3.650 -5.980 1.00 91.69 82 PRO A C 1
ATOM 667 O O . PRO A 1 82 ? 9.511 -3.056 -6.983 1.00 91.69 82 PRO A O 1
ATOM 670 N N . ALA A 1 83 ? 9.052 -4.282 -5.176 1.00 93.06 83 ALA A N 1
ATOM 671 C CA . ALA A 1 83 ? 7.620 -4.342 -5.470 1.00 93.06 83 ALA A CA 1
ATOM 672 C C . ALA A 1 83 ? 6.945 -2.954 -5.504 1.00 93.06 83 ALA A C 1
ATOM 674 O O . ALA A 1 83 ? 5.921 -2.786 -6.175 1.00 93.06 83 ALA A O 1
ATOM 675 N N . PHE A 1 84 ? 7.509 -1.973 -4.795 1.00 94.75 84 PHE A N 1
ATOM 676 C CA . PHE A 1 84 ? 6.977 -0.622 -4.626 1.00 94.75 84 PHE A CA 1
ATOM 677 C C . PHE A 1 84 ? 8.052 0.432 -4.884 1.00 94.75 84 PHE A C 1
ATOM 679 O O . PHE A 1 84 ? 9.215 0.240 -4.541 1.00 94.75 84 PHE A O 1
ATOM 686 N N . THR A 1 85 ? 7.639 1.590 -5.395 1.00 95.19 85 THR A N 1
ATOM 687 C CA . THR A 1 85 ? 8.508 2.774 -5.487 1.00 95.19 85 THR A CA 1
ATOM 688 C C . THR A 1 85 ? 8.855 3.327 -4.100 1.00 95.19 85 THR A C 1
ATOM 690 O O . THR A 1 85 ? 8.132 3.089 -3.130 1.00 95.19 85 THR A O 1
ATOM 693 N N . ASP A 1 86 ? 9.893 4.159 -3.986 1.00 95.38 86 ASP A N 1
ATOM 694 C CA . ASP A 1 86 ? 10.277 4.784 -2.706 1.00 95.38 86 ASP A CA 1
ATOM 695 C C . ASP A 1 86 ? 9.136 5.574 -2.056 1.00 95.38 86 ASP A C 1
ATOM 697 O O . ASP A 1 86 ? 8.922 5.522 -0.842 1.00 95.38 86 ASP A O 1
ATOM 701 N N . ARG A 1 87 ? 8.352 6.290 -2.873 1.00 94.94 87 ARG A N 1
ATOM 702 C CA . ARG A 1 87 ? 7.202 7.074 -2.398 1.00 94.94 87 ARG A CA 1
ATOM 703 C C . ARG A 1 87 ? 6.088 6.180 -1.865 1.00 94.94 87 ARG A C 1
ATOM 705 O O . ARG A 1 87 ? 5.471 6.504 -0.850 1.00 94.94 87 ARG A O 1
ATOM 712 N N . GLU A 1 88 ? 5.811 5.073 -2.544 1.00 95.56 88 GLU A N 1
ATOM 713 C CA . GLU A 1 88 ? 4.840 4.075 -2.091 1.00 95.56 88 GLU A CA 1
ATOM 714 C C . GLU A 1 88 ? 5.323 3.393 -0.812 1.00 95.56 88 GLU A C 1
ATOM 716 O O . GLU A 1 88 ? 4.578 3.337 0.164 1.00 95.56 88 GLU A O 1
ATOM 721 N N . THR A 1 89 ? 6.593 2.994 -0.770 1.00 96.00 89 THR A N 1
ATOM 722 C CA . THR A 1 89 ? 7.270 2.440 0.406 1.00 96.00 89 THR A CA 1
ATOM 723 C C . THR A 1 89 ? 7.180 3.377 1.607 1.00 96.00 89 THR A C 1
ATOM 725 O O . THR A 1 89 ? 6.842 2.939 2.708 1.00 96.00 89 THR A O 1
ATOM 728 N N . TYR A 1 90 ? 7.412 4.676 1.419 1.00 95.44 90 TYR A N 1
ATOM 729 C CA . TYR A 1 90 ? 7.263 5.672 2.478 1.00 95.44 90 TYR A CA 1
ATOM 730 C C . TYR A 1 90 ? 5.826 5.727 3.021 1.00 95.44 90 TYR A C 1
ATOM 732 O O . TYR A 1 90 ? 5.614 5.678 4.236 1.00 95.44 90 TYR A O 1
ATOM 740 N N . ARG A 1 91 ? 4.824 5.781 2.132 1.00 95.12 91 ARG A N 1
ATOM 741 C CA . ARG A 1 91 ? 3.404 5.791 2.523 1.00 95.12 91 ARG A CA 1
ATOM 742 C C . ARG A 1 91 ? 3.020 4.514 3.267 1.00 95.12 91 ARG A C 1
ATOM 744 O O . ARG A 1 91 ? 2.381 4.598 4.314 1.00 95.12 91 ARG A O 1
ATOM 751 N N . LEU A 1 92 ? 3.445 3.356 2.764 1.00 96.31 92 LEU A N 1
ATOM 752 C CA . LEU A 1 92 ? 3.221 2.054 3.391 1.00 96.31 92 LEU A CA 1
ATOM 753 C C . LEU A 1 92 ? 3.825 2.013 4.796 1.00 96.31 92 LEU A C 1
ATOM 755 O O . LEU A 1 92 ? 3.100 1.736 5.745 1.00 96.31 92 LEU A O 1
ATOM 759 N N . LYS A 1 93 ? 5.094 2.408 4.970 1.00 95.75 93 LYS A N 1
ATOM 760 C CA . LYS A 1 93 ? 5.742 2.482 6.293 1.00 95.75 93 LYS A CA 1
ATOM 761 C C . LYS A 1 93 ? 4.952 3.340 7.283 1.00 95.75 93 LYS A C 1
ATOM 763 O O . LYS A 1 93 ? 4.762 2.926 8.423 1.00 95.75 93 LYS A O 1
ATOM 768 N N . LYS A 1 94 ? 4.449 4.506 6.858 1.00 94.38 94 LYS A N 1
ATOM 769 C CA . LYS A 1 94 ? 3.615 5.370 7.714 1.00 94.38 94 LYS A CA 1
ATOM 770 C C . LYS A 1 94 ? 2.331 4.670 8.165 1.00 94.38 94 LYS A C 1
ATOM 772 O O . LYS A 1 94 ? 1.944 4.833 9.318 1.00 94.38 94 LYS A O 1
ATOM 777 N N . MET A 1 95 ? 1.687 3.903 7.286 1.00 94.81 95 MET A N 1
ATOM 778 C CA . MET A 1 95 ? 0.496 3.124 7.638 1.00 94.81 95 MET A CA 1
ATOM 779 C C . MET A 1 95 ? 0.838 1.970 8.585 1.00 94.81 95 MET A C 1
ATOM 781 O O . MET A 1 95 ? 0.165 1.819 9.595 1.00 94.81 95 MET A O 1
ATOM 785 N N . LEU A 1 96 ? 1.924 1.227 8.342 1.00 94.94 96 LEU A N 1
ATOM 786 C CA . LEU A 1 96 ? 2.348 0.134 9.230 1.00 94.94 96 LEU A CA 1
ATOM 787 C C . LEU A 1 96 ? 2.663 0.616 10.651 1.00 94.94 96 LEU A C 1
ATOM 789 O O . LEU A 1 96 ? 2.303 -0.052 11.615 1.00 94.94 96 LEU A O 1
ATOM 793 N N . VAL A 1 97 ? 3.302 1.784 10.790 1.00 94.12 97 VAL A N 1
ATOM 794 C CA . VAL A 1 97 ? 3.552 2.395 12.106 1.00 94.12 97 VAL A CA 1
ATOM 795 C C . VAL A 1 97 ? 2.238 2.696 12.822 1.00 94.12 97 VAL A C 1
ATOM 797 O O . VAL A 1 97 ? 2.110 2.362 13.994 1.00 94.12 97 VAL A O 1
ATOM 800 N N . LYS A 1 98 ? 1.250 3.271 12.121 1.00 91.62 98 LYS A N 1
ATOM 801 C CA . LYS A 1 98 ? -0.073 3.541 12.702 1.00 91.62 98 LYS A CA 1
ATOM 802 C C . LYS A 1 98 ? -0.763 2.263 13.167 1.00 91.62 98 LYS A C 1
ATOM 804 O O . LYS A 1 98 ? -1.253 2.235 14.285 1.00 91.62 98 LYS A O 1
ATOM 809 N N . ILE A 1 99 ? -0.772 1.223 12.330 1.00 92.44 99 ILE A N 1
ATOM 810 C CA . ILE A 1 99 ? -1.367 -0.079 12.664 1.00 92.44 99 ILE A CA 1
ATOM 811 C C . ILE A 1 99 ? -0.733 -0.639 13.941 1.00 92.44 99 ILE A C 1
ATOM 813 O O . ILE A 1 99 ? -1.451 -1.016 14.859 1.00 92.44 99 ILE A O 1
ATOM 817 N N . ARG A 1 100 ? 0.604 -0.631 14.039 1.00 90.38 100 ARG A N 1
AT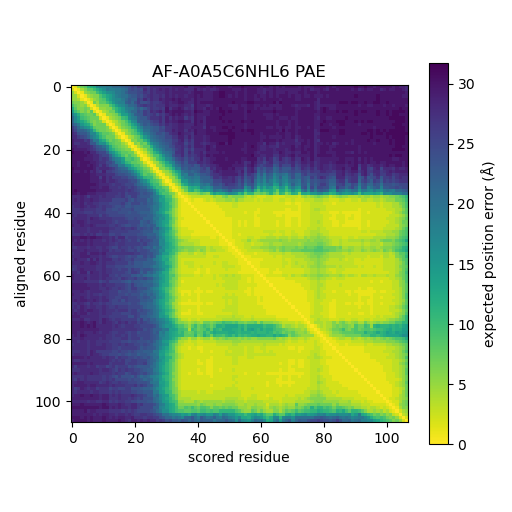OM 818 C CA . ARG A 1 100 ? 1.303 -1.110 15.238 1.00 90.38 100 ARG A CA 1
ATOM 819 C C . ARG A 1 100 ? 0.886 -0.335 16.490 1.00 90.38 100 ARG A C 1
ATOM 821 O O . ARG A 1 100 ? 0.540 -0.953 17.486 1.00 90.38 100 ARG A O 1
ATOM 828 N N . SER A 1 101 ? 0.840 0.995 16.411 1.00 89.50 101 SER A N 1
ATOM 829 C CA . SER A 1 101 ? 0.415 1.829 17.539 1.00 89.50 101 SER A CA 1
ATOM 830 C C . SER A 1 101 ? -1.037 1.587 17.961 1.00 89.50 101 SER A C 1
ATOM 832 O O . SER A 1 101 ? -1.324 1.678 19.149 1.00 89.50 101 SER A O 1
ATOM 834 N N . GLN A 1 102 ? -1.947 1.264 17.031 1.00 86.31 102 GLN A N 1
ATOM 835 C CA . GLN A 1 102 ? -3.331 0.906 17.379 1.00 86.31 102 GLN A CA 1
ATOM 836 C C . GLN A 1 102 ? -3.395 -0.385 18.208 1.00 86.31 102 GLN A C 1
ATOM 838 O O . GLN A 1 102 ? -4.138 -0.448 19.185 1.00 86.31 102 GLN A O 1
ATOM 843 N N . PHE A 1 103 ? -2.580 -1.384 17.860 1.00 82.25 103 PHE A N 1
ATOM 844 C CA . PHE A 1 103 ? -2.505 -2.634 18.618 1.00 82.25 103 PHE A CA 1
ATOM 845 C C . PHE A 1 103 ? -1.820 -2.462 19.979 1.00 82.25 103 PHE A C 1
ATOM 847 O O . PHE A 1 103 ? -2.270 -3.053 20.948 1.00 82.25 103 PHE A O 1
ATOM 854 N N . GLU A 1 104 ? -0.785 -1.623 20.075 1.00 81.31 104 GLU A N 1
ATOM 855 C CA . GLU A 1 104 ? -0.087 -1.341 21.344 1.00 81.31 104 GLU A CA 1
ATOM 856 C C . GLU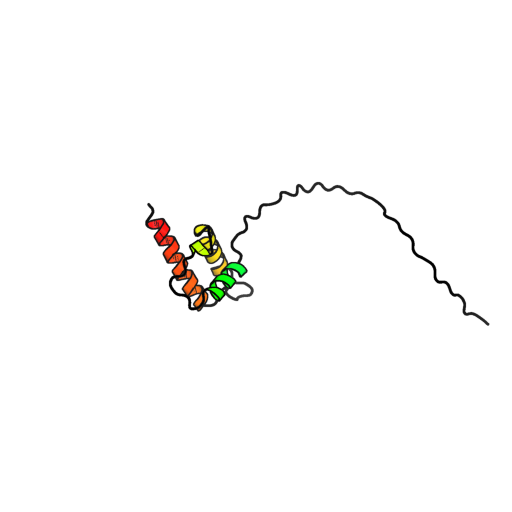 A 1 104 ? -0.921 -0.493 22.322 1.00 81.31 104 GLU A C 1
ATOM 858 O O . GLU A 1 104 ? -0.666 -0.518 23.517 1.00 81.31 104 GLU A O 1
ATOM 863 N N . SER A 1 105 ? -1.897 0.277 21.829 1.00 71.44 105 SER A N 1
ATOM 864 C CA . SER A 1 105 ? -2.750 1.145 22.665 1.00 71.44 105 SER A CA 1
ATOM 865 C C . SER A 1 105 ? -4.041 0.464 23.137 1.00 71.44 105 SER A C 1
ATOM 867 O O . SER A 1 105 ? -4.828 1.091 23.841 1.00 71.44 105 SER A O 1
ATOM 869 N N . SER A 1 106 ? -4.294 -0.769 22.689 1.00 61.66 106 SER A N 1
ATOM 870 C CA . SER A 1 106 ? -5.504 -1.540 23.013 1.00 61.66 106 SER A CA 1
ATOM 871 C C . SER A 1 106 ? -5.267 -2.599 24.103 1.00 61.66 106 SER A C 1
ATOM 873 O O . SER A 1 106 ? -6.154 -3.423 24.324 1.00 61.66 106 SER A O 1
ATOM 875 N N . ASP A 1 107 ? -4.093 -2.578 24.744 1.00 48.47 107 ASP A N 1
ATOM 876 C CA . ASP A 1 107 ? -3.689 -3.446 25.862 1.00 48.47 107 ASP A CA 1
ATOM 877 C C . ASP A 1 107 ? -3.684 -2.661 27.186 1.00 48.47 107 ASP A C 1
ATOM 879 O O . ASP A 1 107 ? -3.190 -1.505 27.186 1.00 48.47 107 ASP A O 1
#

Solvent-accessible surface area (backbone atoms only — not comparable to full-atom values): 7245 Å² total; per-residue (Å²): 131,88,76,88,86,79,88,79,91,79,81,89,78,90,78,93,77,82,87,89,80,89,71,88,66,81,77,69,75,69,77,66,69,84,66,80,47,70,65,58,53,53,48,50,57,61,72,52,57,93,60,76,89,77,62,61,63,85,80,36,86,53,61,67,60,48,47,53,43,51,53,51,42,74,71,41,59,58,94,86,39,66,72,57,53,73,70,53,47,52,53,50,51,56,49,47,53,52,54,52,50,55,60,67,70,74,110

Sequence (107 aa):
MHSTPMDTHSTQSSLVGTQEASVHGDDVKVEVRPGYCLERIKFFLRTTKGQRSVQLEDHFSDLQLFHDHVKMFMRMERYGEPAFTDRETYRLKKMLVKIRSQFESSD

Foldseek 3Di:
DDDDDDDDDDDDDDDDDDDDDDDPPPPPVPPPVPQCDLVLLVVVCVVCVPPPPDDVCVSDVDLVSVLVVVVVQQPDDDPNHRSDDPVSVVVSVVSNVVSVVVVVVVD

Radius of gyration: 28.37 Å; Cα contacts (8 Å, |Δi|>4): 33; chains: 1; bounding box: 38×56×96 Å

=== Feature glossary ===
Key to the feature types in this record:

pLDDT. pLDDT is the predicted lDDT-Cα score: AlphaFold's confidence that the local environment of each residue (all inter-atomic distances within 15 Å) is correctly placed. It is a per-residue number between 0 and 100, with higher meaning more reliable.

Radius of gyration, Cα contacts, bounding box. The geometric summary reports three shape descriptors. Rg (radius of gyration) measures how spread out the Cα atoms are about their centre of mass; compact globular proteins have small Rg, elongated or unfolded ones large. Cα contacts (<8 Å, |i−j|>4) count long-range residue pairs in spatial proximity — high for tightly packed folds, near zero for rods or random coil. The bounding-box extents give the protein's footprint along x, y, z in Å.

Backbone torsions (φ/ψ). Backbone dihedral angles. Every residue except chain termini has a φ (preceding-C → N → Cα → C) and a ψ (N → Cα → C → next-N). They are reported in degrees following the IUPAC sign convention. Secondary structure is essentially a statement about which (φ, ψ) basin each residue occupies.

Contact-map, Ramachandran, and PAE plots. Plot images: a contact map (which residues are close in 3D, as an N×N binary image), a Ramachandran scatter (backbone torsion angles, revealing secondary-structure composition at a glance), and — for AlphaFold structures — a PAE heatmap (pairwise prediction confidence).

Predicted aligned error. Predicted Aligned Error (PAE) is an AlphaFold confidence matrix: entry (i, j) is the expected error in the position of residue j, in ångströms, when the prediction is superimposed on the true structure at residue i. Low PAE within a block of residues means that block is internally rigid and well-predicted; high PAE between two blocks means their relative placement is uncertain even if each block individually is confident.

Secondary structure (3-state, P-SEA). Three-state secondary structure (P-SEA) collapses the eight DSSP classes into helix (a), strand (b), and coil (c). P-SEA assigns these from Cα geometry alone — distances and angles — without requiring backbone oxygens, so it works on any Cα trace.

Solvent-accessible surface area. Solvent-accessible surface area (SASA) is the area in Å² traced out by the centre of a 1.4 Å probe sphere (a water molecule) rolled over the protein's van der Waals surface (Shrake–Rupley / Lee–Richards construction). Buried residues have near-zero SASA; fully exposed residues can exceed 200 Å². The total SASA scales roughly with the number of surface residues.

Foldseek 3Di. The Foldseek 3Di string encodes local tertiary geometry as a 20-letter alphabet — one character per residue — derived from the relative positions of nearby Cα atoms. Unlike the amino-acid sequence, 3Di is a direct function of the 3D structure, so two proteins with the same fold have similar 3Di strings even at low sequence identity.

B-factor. For experimental (PDB) structures, the B-factor (temperature factor) quantifies the positional spread of each atom in the crystal — a combination of thermal vibration and static disorder — in units of Å². High B-factors mark flexible loops or poorly resolved regions; low B-factors mark the rigid, well-ordered core.

mmCIF coordinates. The mmCIF block holds the 3D Cartesian coordinates of each backbone atom (N, Cα, C, O) in ångströms. mmCIF is the PDB's canonical archive format — a tagged-loop text representation of the atomic model.

InterPro / GO / CATH / organism. Functional annotations link the protein to curated databases. InterPro entries identify conserved domains and families by matching the sequence against member-database signatures (Pfam, PROSITE, CDD, …). Gene Ontology (GO) terms describe molecular function, biological process, and cellular component in a controlled vocabulary. CATH places the structure in a hierarchical fold classification (Class/Architecture/Topology/Homologous-superfamily). The organism is the source species.

Rendered structure images. Structure images are PyMOL renders from six orthogonal camera directions. Cartoon representation draws helices as coils and strands as arrows; sticks shows the backbone as bonds; surface shows the solvent-excluded envelope. Rainbow coloring maps sequence position to hue (blue→red, N→C); chain coloring assigns a distinct color per polypeptide.

Sequence. This is the polypeptide sequence — one letter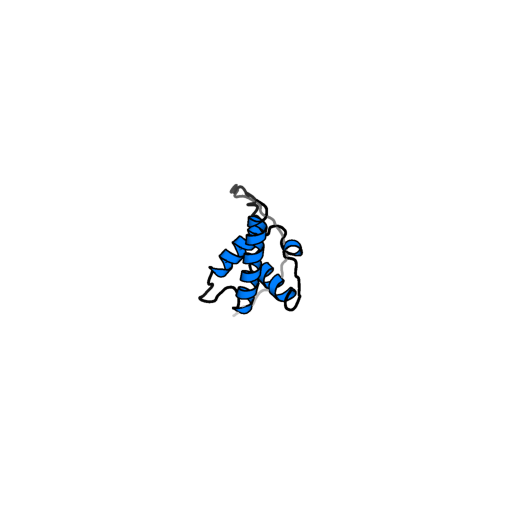 per residue, N-terminus first. Length ranges from a few dozen residues for small domains to over a thousand for large multi-domain proteins.

Secondary structure (8-state, DSSP). The SS8 string is DSSP's per-residue secondary-structure call. α-helix (H) means an i→i+4 H-bond ladder; β-strand (E) means the residue participates in a β-sheet; 3₁₀ (G) and π (I) are tighter and wider helices; T/S are turns/bends; '-' is loop.

Nearest PDB structures. Structural nearest neighbors (via Foldseek easy-search vs the PDB). Reported per hit: target PDB id, E-value, and alignment TM-score. A TM-score above ~0.5 is the conventional threshold for 'same fold'.